Protein AF-0000000077158101 (afdb_homodimer)

Sequence (162 aa):
MEWLLEWFENNSDLKSNEILSSLNEDFLIKGWIDSFTFINLITEIEEKYKISFNTDELQNEKFATLDGLANIIGDRIEKNLMEWLLEWFENNSDLKSNEILSSLNEDFLIKGWIDSFTFINLITEIEEKYKISFNTDELQNEKFATLDGLANIIGDRIEKNL

pLDDT: mean 94.63, std 4.54, range [68.75, 97.75]

Structure (mmCIF, N/CA/C/O backbone):
data_AF-0000000077158101-model_v1
#
loop_
_entity.id
_entity.type
_entity.pdbx_description
1 polymer 'Uncharacterized protein'
#
loop_
_atom_site.group_PDB
_atom_site.id
_atom_site.type_symbol
_atom_site.label_atom_id
_atom_site.label_alt_id
_atom_site.label_comp_id
_atom_site.label_asym_id
_atom_site.label_entity_id
_atom_site.label_seq_id
_atom_site.pdbx_PDB_ins_code
_atom_site.Cartn_x
_atom_site.Cartn_y
_atom_site.Cartn_z
_atom_site.occupancy
_atom_site.B_iso_or_equiv
_atom_site.auth_seq_id
_atom_site.auth_comp_id
_atom_site.auth_asym_id
_atom_site.auth_atom_id
_atom_site.pdbx_PDB_model_num
ATOM 1 N N . MET A 1 1 ? 1.865 -17.031 -14.875 1 69.31 1 MET A N 1
ATOM 2 C CA . MET A 1 1 ? 2.375 -17.031 -13.508 1 69.31 1 MET A CA 1
ATOM 3 C C . MET A 1 1 ? 1.41 -17.75 -12.57 1 69.31 1 MET A C 1
ATOM 5 O O . MET A 1 1 ? 0.565 -17.109 -11.938 1 69.31 1 MET A O 1
ATOM 9 N N . GLU A 1 2 ? 1.536 -19.078 -12.453 1 86.44 2 GLU A N 1
ATOM 10 C CA . GLU A 1 2 ? 0.718 -20.031 -11.711 1 86.44 2 GLU A CA 1
ATOM 11 C C . GLU A 1 2 ? 0.813 -19.797 -10.211 1 86.44 2 GLU A C 1
ATOM 13 O O . GLU A 1 2 ? -0.185 -19.906 -9.492 1 86.44 2 GLU A O 1
ATOM 18 N N . TRP A 1 3 ? 1.917 -19.391 -9.805 1 93.19 3 TRP A N 1
ATOM 19 C CA . TRP A 1 3 ? 2.082 -19.203 -8.367 1 93.19 3 TRP A CA 1
ATOM 20 C C . TRP A 1 3 ? 1.257 -18.016 -7.875 1 93.19 3 TRP A C 1
ATOM 22 O O . TRP A 1 3 ? 0.743 -18.031 -6.754 1 93.19 3 TRP A O 1
ATOM 32 N N . LEU A 1 4 ? 1.14 -16.938 -8.625 1 95.06 4 LEU A N 1
ATOM 33 C CA . LEU A 1 4 ? 0.336 -15.781 -8.273 1 95.06 4 LEU A CA 1
ATOM 34 C C . LEU A 1 4 ? -1.136 -16.156 -8.141 1 95.06 4 LEU A C 1
ATOM 36 O O . LEU A 1 4 ? -1.815 -15.703 -7.215 1 95.06 4 LEU A O 1
ATOM 40 N N . LEU A 1 5 ? -1.593 -17.016 -9.039 1 94.44 5 LEU A N 1
ATOM 41 C CA . LEU A 1 5 ? -2.957 -17.516 -8.969 1 94.44 5 LEU A CA 1
ATOM 42 C C . LEU A 1 5 ? -3.189 -18.281 -7.668 1 94.44 5 LEU A C 1
ATOM 44 O O . LEU A 1 5 ? -4.188 -18.047 -6.98 1 94.44 5 LEU A O 1
ATOM 48 N N . GLU A 1 6 ? -2.314 -19.172 -7.359 1 95.25 6 GLU A N 1
ATOM 49 C CA . GLU A 1 6 ? -2.402 -19.953 -6.129 1 95.25 6 GLU A CA 1
ATOM 50 C C . GLU A 1 6 ? -2.377 -19.062 -4.898 1 95.25 6 GLU A C 1
ATOM 52 O O . GLU A 1 6 ? -3.09 -19.312 -3.926 1 95.25 6 GLU A O 1
ATOM 57 N N . TRP A 1 7 ? -1.545 -18.062 -4.977 1 96.88 7 TRP A N 1
ATOM 58 C CA . TRP A 1 7 ? -1.462 -17.125 -3.861 1 96.88 7 TRP A CA 1
ATOM 59 C C . TRP A 1 7 ? -2.82 -16.484 -3.582 1 96.88 7 TRP A C 1
ATOM 61 O O . TRP A 1 7 ? -3.262 -16.422 -2.432 1 96.88 7 TRP A O 1
ATOM 71 N N . PHE A 1 8 ? -3.471 -16.016 -4.602 1 96.75 8 PHE A N 1
ATOM 72 C CA . PHE A 1 8 ? -4.77 -15.367 -4.43 1 96.75 8 PHE A CA 1
ATOM 73 C C . PHE A 1 8 ? -5.801 -16.359 -3.922 1 96.75 8 PHE A C 1
ATOM 75 O O . PHE A 1 8 ? -6.648 -16.031 -3.096 1 96.75 8 PHE A O 1
ATOM 82 N N . GLU A 1 9 ? -5.742 -17.609 -4.434 1 95.44 9 GLU A N 1
ATOM 83 C CA . GLU A 1 9 ? -6.66 -18.625 -3.945 1 95.44 9 GLU A CA 1
ATOM 84 C C . GLU A 1 9 ? -6.5 -18.844 -2.443 1 95.44 9 GLU A C 1
ATOM 86 O O . GLU A 1 9 ? -7.484 -19.047 -1.731 1 95.44 9 GLU A O 1
ATOM 91 N N . ASN A 1 10 ? -5.293 -18.734 -1.975 1 96.31 10 ASN A N 1
ATOM 92 C CA . ASN A 1 10 ? -4.98 -19 -0.576 1 96.31 10 ASN A CA 1
ATOM 93 C C . ASN A 1 10 ? -5.266 -17.797 0.307 1 96.31 10 ASN A C 1
ATOM 95 O O . ASN A 1 10 ? -5.371 -17.922 1.528 1 96.31 10 ASN A O 1
ATOM 99 N N . ASN A 1 11 ? -5.312 -16.641 -0.331 1 96.56 11 ASN A N 1
ATOM 100 C CA . ASN A 1 11 ? -5.426 -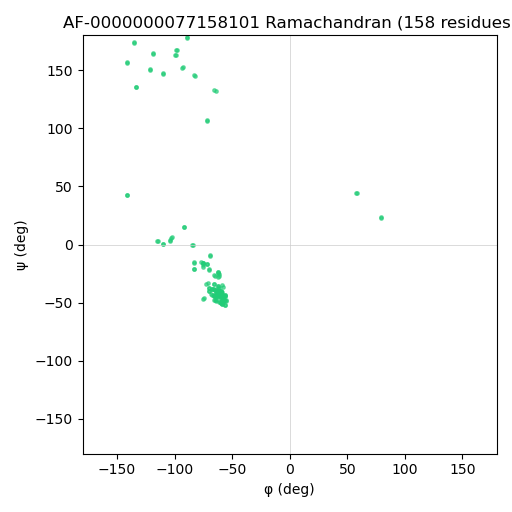15.422 0.471 1 96.56 11 ASN A CA 1
ATOM 101 C C . ASN A 1 11 ? -6.746 -14.703 0.216 1 96.56 11 ASN A C 1
ATOM 103 O O . ASN A 1 11 ? -6.945 -13.578 0.68 1 96.56 11 ASN A O 1
ATOM 107 N N . SER A 1 12 ? -7.559 -15.25 -0.563 1 95.81 12 SER A N 1
ATOM 108 C CA . SER A 1 12 ? -8.906 -14.758 -0.825 1 95.81 12 SER A CA 1
ATOM 109 C C . SER A 1 12 ? -9.93 -15.891 -0.806 1 95.81 12 SER A C 1
ATOM 111 O O . SER A 1 12 ? -9.562 -17.062 -0.631 1 95.81 12 SER A O 1
ATOM 113 N N . ASP A 1 13 ? -11.227 -15.57 -0.903 1 94.94 13 ASP A N 1
ATOM 114 C CA . ASP A 1 13 ? -12.281 -16.578 -0.94 1 94.94 13 ASP A CA 1
ATOM 115 C C . ASP A 1 13 ? -12.609 -16.969 -2.377 1 94.94 13 ASP A C 1
ATOM 117 O O . ASP A 1 13 ? -13.625 -17.625 -2.629 1 94.94 13 ASP A O 1
ATOM 121 N N . LEU A 1 14 ? -11.797 -16.641 -3.264 1 95.38 14 LEU A N 1
ATOM 122 C CA . LEU A 1 14 ? -12.07 -16.875 -4.676 1 95.38 14 LEU A CA 1
ATOM 123 C C . LEU A 1 14 ? -11.484 -18.219 -5.125 1 95.38 14 LEU A C 1
ATOM 125 O O . LEU A 1 14 ? -10.461 -18.656 -4.594 1 95.38 14 LEU A O 1
ATOM 129 N N . LYS A 1 15 ? -12.133 -18.734 -6.129 1 95.5 15 LYS A N 1
ATOM 130 C CA . LYS A 1 15 ? -11.625 -19.938 -6.77 1 95.5 15 LYS A CA 1
ATOM 131 C C . LYS A 1 15 ? -10.859 -19.609 -8.055 1 95.5 15 LYS A C 1
ATOM 133 O O . LYS A 1 15 ? -11.008 -18.516 -8.594 1 95.5 15 LYS A O 1
ATOM 138 N N . SER A 1 16 ? -10.094 -20.578 -8.492 1 93.44 16 SER A N 1
ATOM 139 C CA . SER A 1 16 ? -9.219 -20.375 -9.648 1 93.44 16 SER A CA 1
ATOM 140 C C . SER A 1 16 ? -10.008 -19.922 -10.867 1 93.44 16 SER A C 1
ATOM 142 O O . SER A 1 16 ? -9.578 -19.016 -11.586 1 93.44 16 SER A O 1
ATOM 144 N N . ASN A 1 17 ? -11.125 -20.547 -11.086 1 94.56 17 ASN A N 1
ATOM 145 C CA . ASN A 1 17 ? -11.914 -20.219 -12.258 1 94.56 17 ASN A CA 1
ATOM 146 C C . ASN A 1 17 ? -12.414 -18.781 -12.203 1 94.56 17 ASN A C 1
ATOM 148 O O . ASN A 1 17 ? -12.469 -18.094 -13.227 1 94.56 17 ASN A O 1
ATOM 152 N N . GLU A 1 18 ? -12.812 -18.328 -11.078 1 95.19 18 GLU A N 1
ATOM 153 C CA . GLU A 1 18 ? -13.258 -16.938 -10.898 1 95.19 18 GLU A CA 1
ATOM 154 C C . GLU A 1 18 ? -12.109 -15.961 -11.133 1 95.19 18 GLU A C 1
ATOM 156 O O . GLU A 1 18 ? -12.289 -14.93 -11.781 1 95.19 18 GLU A O 1
ATOM 161 N N . ILE A 1 19 ? -10.984 -16.312 -10.602 1 95.81 19 ILE A N 1
ATOM 162 C CA . ILE A 1 19 ? -9.805 -15.469 -10.742 1 95.81 19 ILE A CA 1
ATOM 163 C C . ILE A 1 19 ? -9.398 -15.391 -12.219 1 95.81 19 ILE A C 1
ATOM 165 O O . ILE A 1 19 ? -9.195 -14.297 -12.75 1 95.81 19 ILE A O 1
ATOM 169 N N . LEU A 1 20 ? -9.336 -16.547 -12.875 1 95.06 20 LEU A N 1
ATOM 170 C CA . LEU A 1 20 ? -8.891 -16.625 -14.266 1 95.06 20 LEU A CA 1
ATOM 171 C C . LEU A 1 20 ? -9.82 -15.836 -15.18 1 95.06 20 LEU A C 1
ATOM 173 O O . LEU A 1 20 ? -9.391 -15.305 -16.203 1 95.06 20 LEU A O 1
ATOM 177 N N . SER A 1 21 ? -11.031 -15.711 -14.805 1 95.56 21 SER A N 1
ATOM 178 C CA . SER A 1 21 ? -12 -14.992 -15.617 1 95.56 21 SER A CA 1
ATOM 179 C C . SER A 1 21 ? -11.93 -13.492 -15.352 1 95.56 21 SER A C 1
ATOM 181 O O . SER A 1 21 ? -12.633 -12.703 -16 1 95.56 21 SER A O 1
ATOM 183 N N . SER A 1 22 ? -11.094 -13.023 -14.5 1 96.25 22 SER A N 1
ATOM 184 C CA . SER A 1 22 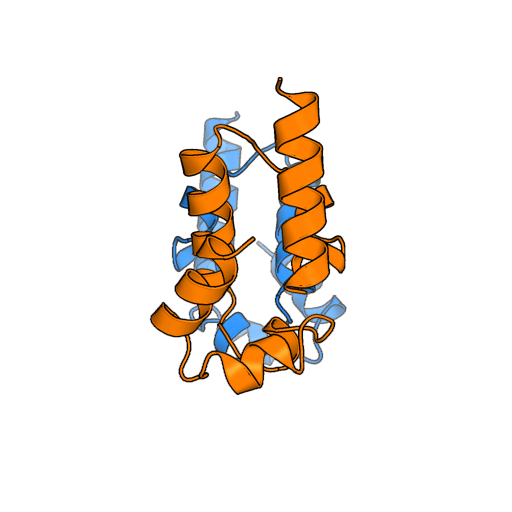? -11.07 -11.625 -14.07 1 96.25 22 SER A CA 1
ATOM 185 C C . SER A 1 22 ? -9.641 -11.133 -13.891 1 96.25 22 SER A C 1
ATOM 187 O O . SER A 1 22 ? -9.344 -10.406 -12.938 1 96.25 22 SER A O 1
ATOM 189 N N . LEU A 1 23 ? -8.781 -11.492 -14.812 1 96.06 23 LEU A N 1
ATOM 190 C CA . LEU A 1 23 ? -7.352 -11.227 -14.672 1 96.06 23 LEU A CA 1
ATOM 191 C C . LEU A 1 23 ? -7.059 -9.742 -14.805 1 96.06 23 LEU A C 1
ATOM 193 O O . LEU A 1 23 ? -6.027 -9.258 -14.336 1 96.06 23 LEU A O 1
ATOM 197 N N . ASN A 1 24 ? -7.91 -9.023 -15.406 1 96.88 24 ASN A N 1
ATOM 198 C CA . ASN A 1 24 ? -7.684 -7.609 -15.664 1 96.88 24 ASN A CA 1
ATOM 199 C C . ASN A 1 24 ? -8.484 -6.73 -14.711 1 96.88 24 ASN A C 1
ATOM 201 O O . ASN A 1 24 ? -8.477 -5.504 -14.828 1 96.88 24 ASN A O 1
ATOM 205 N N . GLU A 1 25 ? -9.172 -7.344 -13.805 1 96.06 25 GLU A N 1
ATOM 206 C CA . GLU A 1 25 ? -9.961 -6.582 -12.844 1 96.06 25 GLU A CA 1
ATOM 207 C C . GLU A 1 25 ? -9.102 -6.09 -11.68 1 96.06 25 GLU A C 1
ATOM 209 O O . GLU A 1 25 ? -8.172 -6.781 -11.258 1 96.06 25 GLU A O 1
ATOM 214 N N . ASP A 1 26 ? -9.43 -4.898 -11.172 1 97 26 ASP A N 1
ATOM 215 C CA . ASP A 1 26 ? -8.766 -4.336 -10 1 97 26 ASP A CA 1
ATOM 216 C C . ASP A 1 26 ? -9.18 -5.082 -8.727 1 97 26 ASP A C 1
ATOM 218 O O . ASP A 1 26 ? -10.273 -4.875 -8.211 1 97 26 ASP A O 1
ATOM 222 N N . PHE A 1 27 ? -8.289 -5.883 -8.188 1 96.88 27 PHE A N 1
ATOM 223 C CA . PHE A 1 27 ? -8.656 -6.766 -7.086 1 96.88 27 PHE A CA 1
ATOM 224 C C . PHE A 1 27 ? -8.797 -5.984 -5.785 1 96.88 27 PHE A C 1
ATOM 226 O O . PHE A 1 27 ? -9.367 -6.48 -4.812 1 96.88 27 PHE A O 1
ATOM 233 N N . LEU A 1 28 ? -8.242 -4.797 -5.688 1 94.81 28 LEU A N 1
ATOM 234 C CA . LEU A 1 28 ? -8.43 -3.953 -4.512 1 94.81 28 LEU A CA 1
ATOM 235 C C . LEU A 1 28 ? -9.82 -3.338 -4.5 1 94.81 28 LEU A C 1
ATOM 237 O O . LEU A 1 28 ? -10.5 -3.346 -3.471 1 94.81 28 LEU A O 1
ATOM 241 N N . ILE A 1 29 ? -10.195 -2.826 -5.621 1 93.44 29 ILE A N 1
ATOM 242 C CA . ILE A 1 29 ? -11.523 -2.229 -5.758 1 93.44 29 ILE A CA 1
ATOM 243 C C . ILE A 1 29 ? -12.594 -3.291 -5.531 1 93.44 29 ILE A C 1
ATOM 245 O O . ILE A 1 29 ? -13.609 -3.029 -4.887 1 93.44 29 ILE A O 1
ATOM 249 N N . LYS A 1 30 ? -12.297 -4.469 -6.016 1 94.12 30 LYS A N 1
ATOM 250 C CA . LYS A 1 30 ? -13.242 -5.57 -5.902 1 94.12 30 LYS A CA 1
ATOM 251 C C . LYS A 1 30 ? -13.273 -6.129 -4.48 1 94.12 30 LYS A C 1
ATOM 253 O O . LYS A 1 30 ? -14.156 -6.914 -4.133 1 94.12 30 LYS A O 1
ATOM 258 N N . GLY A 1 31 ? -12.352 -5.832 -3.754 1 93.75 31 GLY A N 1
ATOM 259 C CA . GLY A 1 31 ? -12.297 -6.305 -2.377 1 93.75 31 GLY A CA 1
ATOM 260 C C . GLY A 1 31 ? -11.812 -7.734 -2.256 1 93.75 31 GLY A C 1
ATOM 261 O O . GLY A 1 31 ? -12.18 -8.445 -1.313 1 93.75 31 GLY A O 1
ATOM 262 N N . TRP A 1 32 ? -11.062 -8.211 -3.27 1 95.69 32 TRP A N 1
ATOM 263 C CA . TRP A 1 32 ? -10.492 -9.555 -3.184 1 95.69 32 TRP A CA 1
ATOM 264 C C . TRP A 1 32 ? -9.578 -9.688 -1.97 1 95.69 32 TRP A C 1
ATOM 266 O O . TRP A 1 32 ? -9.594 -10.703 -1.279 1 95.69 32 TRP A O 1
ATOM 276 N N . ILE A 1 33 ? -8.812 -8.672 -1.731 1 95.56 33 ILE A N 1
ATOM 277 C CA . ILE A 1 33 ? -7.91 -8.586 -0.584 1 95.56 33 ILE A CA 1
ATOM 278 C C . ILE A 1 33 ? -7.91 -7.16 -0.034 1 95.56 33 ILE A C 1
ATOM 280 O O . ILE A 1 33 ? -8.312 -6.223 -0.722 1 95.56 33 ILE A O 1
ATOM 284 N N . ASP A 1 34 ? -7.574 -7.031 1.169 1 93.44 34 ASP A N 1
ATOM 285 C CA . ASP A 1 34 ? -7.508 -5.691 1.745 1 93.44 34 ASP A CA 1
ATOM 286 C C . ASP A 1 34 ? -6.121 -5.078 1.546 1 93.44 34 ASP A C 1
ATOM 288 O O . ASP A 1 34 ? -5.246 -5.695 0.94 1 93.44 34 ASP A O 1
ATOM 292 N N . SER A 1 35 ? -5.957 -3.852 1.997 1 93.44 35 SER A N 1
ATOM 293 C CA . SER A 1 35 ? -4.754 -3.059 1.776 1 93.44 35 SER A CA 1
ATOM 294 C C . SER A 1 35 ? -3.535 -3.713 2.414 1 93.44 35 SER A C 1
ATOM 296 O O . SER A 1 35 ? -2.459 -3.752 1.814 1 93.44 35 SER A O 1
ATOM 298 N N . PHE A 1 36 ? -3.58 -4.281 3.58 1 93.06 36 PHE A N 1
ATOM 299 C CA . PHE A 1 36 ? -2.453 -4.902 4.266 1 93.06 36 PHE A CA 1
ATOM 300 C C . PHE A 1 36 ? -2.033 -6.188 3.566 1 93.06 36 PHE A C 1
ATOM 302 O O . PHE A 1 36 ? -0.84 -6.48 3.455 1 93.06 36 PHE A O 1
ATOM 309 N N . THR A 1 37 ? -3.088 -6.961 3.113 1 96.44 37 THR A N 1
ATOM 310 C CA . THR A 1 37 ? -2.775 -8.18 2.377 1 96.44 37 THR A CA 1
ATOM 311 C C . THR A 1 37 ? -2.029 -7.855 1.086 1 96.44 37 THR A C 1
ATOM 313 O O . THR A 1 37 ? -1.103 -8.57 0.702 1 96.44 37 THR A O 1
ATOM 316 N N . PHE A 1 38 ? -2.49 -6.75 0.42 1 96.56 38 PHE A N 1
ATOM 317 C CA . PHE A 1 38 ? -1.783 -6.281 -0.765 1 96.56 38 PHE A CA 1
ATOM 318 C C . PHE A 1 38 ? -0.323 -5.984 -0.442 1 96.56 38 PHE A C 1
ATOM 320 O O . PHE A 1 38 ? 0.579 -6.441 -1.146 1 96.56 38 PHE A O 1
ATOM 327 N N . ILE A 1 39 ? -0.076 -5.289 0.584 1 95.75 39 ILE A N 1
ATOM 328 C CA . ILE A 1 39 ? 1.284 -4.941 0.982 1 95.75 39 ILE A CA 1
ATOM 329 C C . ILE A 1 39 ? 2.074 -6.215 1.278 1 95.75 39 ILE A C 1
ATOM 331 O O . ILE A 1 39 ? 3.246 -6.324 0.909 1 95.75 39 ILE A O 1
ATOM 335 N N . ASN A 1 40 ? 1.43 -7.18 1.967 1 96.5 40 ASN A N 1
ATOM 336 C CA . ASN A 1 40 ? 2.082 -8.461 2.225 1 96.5 40 A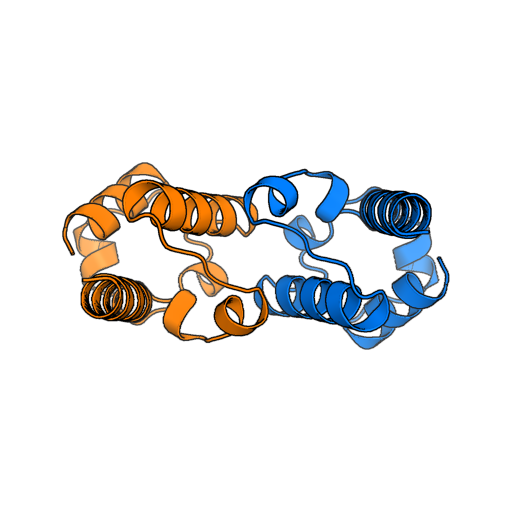SN A CA 1
ATOM 337 C C . ASN A 1 40 ? 2.449 -9.172 0.927 1 96.5 40 ASN A C 1
ATOM 339 O O . ASN A 1 40 ? 3.525 -9.766 0.822 1 96.5 40 ASN A O 1
ATOM 343 N N . LEU A 1 41 ? 1.559 -9.141 0.023 1 97.62 41 LEU A N 1
ATOM 344 C CA . LEU A 1 41 ? 1.83 -9.742 -1.277 1 97.62 41 LEU A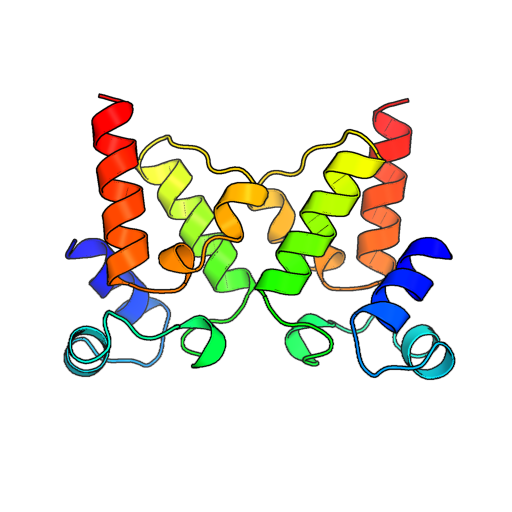 CA 1
ATOM 345 C C . LEU A 1 41 ? 3.08 -9.141 -1.906 1 97.62 41 LEU A C 1
ATOM 347 O O . LEU A 1 41 ? 3.977 -9.867 -2.34 1 97.62 41 LEU A O 1
ATOM 351 N N . ILE A 1 42 ? 3.088 -7.812 -1.959 1 97.62 42 ILE A N 1
ATOM 352 C CA . ILE A 1 42 ? 4.219 -7.113 -2.557 1 97.62 42 ILE A CA 1
ATOM 353 C C . ILE A 1 42 ? 5.504 -7.477 -1.811 1 97.62 42 ILE A C 1
ATOM 355 O O . ILE A 1 42 ? 6.539 -7.73 -2.43 1 97.62 42 ILE A O 1
ATOM 359 N N . THR A 1 43 ? 5.504 -7.527 -0.495 1 97.56 43 THR A N 1
ATOM 360 C CA . THR A 1 43 ? 6.66 -7.883 0.318 1 97.56 43 THR A CA 1
ATOM 361 C C . THR A 1 43 ? 7.145 -9.289 -0.014 1 97.56 43 THR A C 1
ATOM 363 O O . THR A 1 43 ? 8.344 -9.516 -0.168 1 97.56 43 THR A O 1
ATOM 366 N N . GLU A 1 44 ? 6.23 -10.18 -0.13 1 96.88 44 GLU A N 1
ATOM 367 C CA . GLU A 1 44 ? 6.582 -11.555 -0.473 1 96.88 44 GLU A CA 1
ATOM 368 C C . GLU A 1 44 ? 7.223 -11.633 -1.855 1 96.88 44 GLU A C 1
ATOM 370 O O . GLU A 1 44 ? 8.18 -12.383 -2.062 1 96.88 44 GLU A O 1
ATOM 375 N N . ILE A 1 45 ? 6.645 -10.93 -2.756 1 97.44 45 ILE A N 1
ATOM 376 C CA . ILE A 1 45 ? 7.203 -10.891 -4.102 1 97.44 45 ILE A CA 1
ATOM 377 C C . ILE A 1 45 ? 8.633 -10.352 -4.047 1 97.44 45 ILE A C 1
ATOM 379 O O . ILE A 1 45 ? 9.539 -10.922 -4.66 1 97.44 45 ILE A O 1
ATOM 383 N N . GLU A 1 46 ? 8.844 -9.305 -3.354 1 97 46 GLU A N 1
ATOM 384 C CA . GLU A 1 46 ? 10.18 -8.719 -3.205 1 97 46 GLU A CA 1
ATOM 385 C C . GLU A 1 46 ? 11.164 -9.727 -2.625 1 97 46 GLU A C 1
ATOM 387 O O . GLU A 1 46 ? 12.289 -9.852 -3.104 1 97 46 GLU A O 1
ATOM 392 N N . GLU A 1 47 ? 10.719 -10.344 -1.59 1 96.38 47 GLU A N 1
ATOM 393 C CA . GLU A 1 47 ? 11.586 -11.305 -0.913 1 96.38 47 GLU A CA 1
ATOM 394 C C . GLU A 1 47 ? 11.883 -12.508 -1.807 1 96.38 47 GLU A C 1
ATOM 396 O O . GLU A 1 47 ? 13.023 -12.969 -1.879 1 96.38 47 GLU A O 1
ATOM 401 N N . LYS A 1 48 ? 10.883 -12.992 -2.438 1 95.06 48 LYS A N 1
ATOM 402 C CA . LYS A 1 48 ? 10.992 -14.203 -3.244 1 95.06 48 LYS A CA 1
ATOM 403 C C . LYS A 1 48 ? 11.898 -13.977 -4.449 1 95.06 48 LYS A C 1
ATOM 405 O O . LYS A 1 48 ? 12.703 -14.844 -4.793 1 95.06 48 LYS A O 1
ATOM 410 N N . TYR A 1 49 ? 11.844 -12.844 -5.059 1 96.06 49 TYR A N 1
ATOM 411 C CA . TYR A 1 49 ? 12.555 -12.609 -6.312 1 96.06 49 TYR A CA 1
ATOM 412 C C . TYR A 1 49 ? 13.711 -11.641 -6.109 1 96.06 49 TYR A C 1
ATOM 414 O O . TYR A 1 49 ? 14.406 -11.289 -7.066 1 96.06 49 TYR A O 1
ATOM 422 N N . LYS A 1 50 ? 13.891 -11.195 -4.859 1 96.06 50 LYS A N 1
ATOM 423 C CA . LYS A 1 50 ? 14.977 -10.297 -4.488 1 96.06 50 LYS A CA 1
ATOM 424 C C . LYS A 1 50 ? 14.9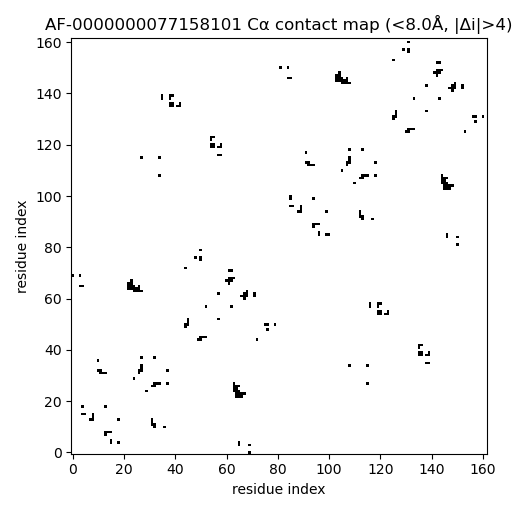38 -9.008 -5.309 1 96.06 50 LYS A C 1
ATOM 426 O O . LYS A 1 50 ? 15.953 -8.562 -5.836 1 96.06 50 LYS A O 1
ATOM 431 N N . ILE A 1 51 ? 13.758 -8.469 -5.453 1 95.75 51 ILE A N 1
ATOM 432 C CA . ILE A 1 51 ? 13.539 -7.188 -6.113 1 95.75 51 ILE A CA 1
ATOM 433 C C . ILE A 1 51 ? 12.922 -6.195 -5.129 1 95.75 51 ILE A C 1
ATOM 435 O O . ILE A 1 51 ? 12.492 -6.582 -4.039 1 95.75 51 ILE A O 1
ATOM 439 N N . SER A 1 52 ? 12.961 -4.934 -5.484 1 94.31 52 SER A N 1
ATOM 440 C CA . SER A 1 52 ? 12.398 -3.877 -4.648 1 94.31 52 SER A CA 1
ATOM 441 C C . SER A 1 52 ? 11.555 -2.908 -5.473 1 94.31 52 SER A C 1
ATOM 443 O O . SER A 1 52 ? 11.945 -2.527 -6.578 1 94.31 52 SER A O 1
ATOM 445 N N . PHE A 1 53 ? 10.461 -2.598 -4.957 1 96.06 53 PHE A N 1
ATOM 446 C CA . PHE A 1 53 ? 9.633 -1.55 -5.539 1 96.06 53 PHE A CA 1
ATOM 447 C C . PHE A 1 53 ? 9.602 -0.321 -4.637 1 96.06 53 PHE A C 1
ATOM 449 O O . PHE A 1 53 ? 9.633 -0.443 -3.41 1 96.06 53 PHE A O 1
ATOM 456 N N . ASN A 1 54 ? 9.508 0.823 -5.25 1 94.31 54 ASN A N 1
ATOM 457 C CA . ASN A 1 54 ? 9.289 2.021 -4.449 1 94.31 54 ASN A CA 1
ATOM 458 C C . ASN A 1 54 ? 7.816 2.424 -4.426 1 94.31 54 ASN A C 1
ATOM 460 O O . ASN A 1 54 ? 7.012 1.88 -5.18 1 94.31 54 ASN A O 1
ATOM 464 N N . THR A 1 55 ? 7.449 3.336 -3.52 1 93.81 55 THR A N 1
ATOM 465 C CA . THR A 1 55 ? 6.051 3.697 -3.309 1 93.81 55 THR A CA 1
ATOM 466 C C . THR A 1 55 ? 5.469 4.367 -4.551 1 93.81 55 THR A C 1
ATOM 468 O O . THR A 1 55 ? 4.277 4.242 -4.832 1 93.81 55 THR A O 1
ATOM 471 N N . ASP A 1 56 ? 6.242 5 -5.355 1 92.69 56 ASP A N 1
ATOM 472 C CA . ASP A 1 56 ? 5.773 5.594 -6.605 1 92.69 56 ASP A CA 1
ATOM 473 C C . ASP A 1 56 ? 5.309 4.516 -7.582 1 92.69 56 ASP A C 1
ATOM 475 O O . ASP A 1 56 ? 4.305 4.688 -8.273 1 92.69 56 ASP A O 1
ATOM 479 N N . GLU A 1 57 ? 6.125 3.477 -7.648 1 94.81 57 GLU A N 1
ATOM 480 C CA . GLU A 1 57 ? 5.781 2.369 -8.531 1 94.81 57 GLU A CA 1
ATOM 481 C C . GLU A 1 57 ? 4.473 1.71 -8.109 1 94.81 57 GLU A C 1
ATOM 483 O O . GLU A 1 57 ? 3.668 1.317 -8.961 1 94.81 57 GLU A O 1
ATOM 488 N N . LEU A 1 58 ? 4.281 1.668 -6.84 1 95.62 58 LEU A N 1
ATOM 489 C CA . LEU A 1 58 ? 3.111 0.98 -6.309 1 95.62 58 LEU A CA 1
ATOM 490 C C . LEU A 1 58 ? 1.832 1.737 -6.648 1 95.62 58 LEU A C 1
ATOM 492 O O . LEU A 1 58 ? 0.73 1.204 -6.496 1 95.62 58 LEU A O 1
ATOM 496 N N . GLN A 1 59 ? 1.935 2.922 -7.168 1 93.5 59 GLN A N 1
ATOM 497 C CA . GLN A 1 59 ? 0.769 3.705 -7.559 1 93.5 59 GLN A CA 1
ATOM 498 C C . GLN A 1 59 ? 0.278 3.305 -8.945 1 93.5 59 GLN A C 1
ATOM 500 O O . GLN A 1 59 ? -0.832 3.666 -9.352 1 93.5 59 GLN A O 1
ATOM 505 N N . ASN A 1 60 ? 1.071 2.609 -9.703 1 95.88 60 ASN A N 1
ATOM 506 C CA . ASN A 1 60 ? 0.687 2.139 -11.031 1 95.88 60 ASN A CA 1
ATOM 507 C C . ASN A 1 60 ? -0.466 1.142 -10.953 1 95.88 60 ASN A C 1
ATOM 509 O O . ASN A 1 60 ? -0.43 0.202 -10.156 1 95.88 60 ASN A O 1
ATOM 513 N N . GLU A 1 61 ? -1.462 1.374 -11.797 1 95.19 61 GLU A N 1
ATOM 514 C CA . GLU A 1 61 ? -2.666 0.55 -11.773 1 95.19 61 GLU A CA 1
ATOM 515 C C . GLU A 1 61 ? -2.344 -0.908 -12.094 1 95.19 61 GLU A C 1
ATOM 517 O O . GLU A 1 61 ? -3.086 -1.812 -11.703 1 95.19 61 GLU A O 1
ATOM 522 N N . LYS A 1 62 ? -1.303 -1.144 -12.773 1 96.69 62 LYS A N 1
ATOM 523 C CA . LYS A 1 62 ? -0.903 -2.498 -13.141 1 96.69 62 LYS A CA 1
ATOM 524 C C . LYS A 1 62 ? -0.605 -3.338 -11.898 1 96.69 62 LYS A C 1
ATOM 526 O O . LYS A 1 62 ? -0.71 -4.566 -11.938 1 96.69 62 LYS A O 1
ATOM 531 N N . PHE A 1 63 ? -0.282 -2.723 -10.797 1 97.75 63 PHE A N 1
ATOM 532 C CA . PHE A 1 63 ? -0.009 -3.453 -9.562 1 97.75 63 PHE A CA 1
ATOM 533 C C . PHE A 1 63 ? -1.295 -4.016 -8.969 1 97.75 63 PHE A C 1
ATOM 535 O O . PHE A 1 63 ? -1.255 -4.91 -8.125 1 97.75 63 PHE A O 1
ATOM 542 N N . ALA A 1 64 ? -2.447 -3.508 -9.414 1 96.94 64 ALA A N 1
ATOM 543 C CA . ALA A 1 64 ? -3.703 -3.875 -8.766 1 96.94 64 ALA A CA 1
ATOM 544 C C . ALA A 1 64 ? -4.473 -4.898 -9.594 1 96.94 64 ALA A C 1
ATOM 546 O O . ALA A 1 64 ? -5.613 -5.234 -9.273 1 96.94 64 ALA A O 1
ATOM 547 N N . THR A 1 65 ? -3.906 -5.398 -10.68 1 97.12 65 THR A N 1
ATOM 548 C CA . THR A 1 65 ? -4.488 -6.48 -11.469 1 97.12 65 THR A CA 1
ATOM 549 C C . THR A 1 65 ? -3.529 -7.668 -11.539 1 9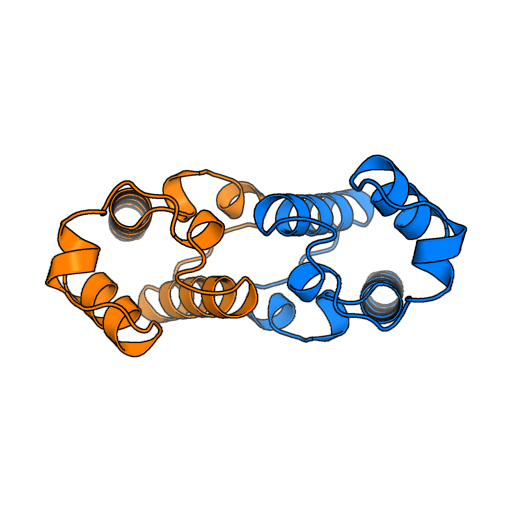7.12 65 THR A C 1
ATOM 551 O O . THR A 1 65 ? -2.311 -7.496 -11.477 1 97.12 65 THR A O 1
ATOM 554 N N . LEU A 1 66 ? -4.207 -8.844 -11.68 1 96.81 66 LEU A N 1
ATOM 555 C CA . LEU A 1 66 ? -3.361 -10.031 -11.688 1 96.81 66 LEU A CA 1
ATOM 556 C C . LEU A 1 66 ? -2.457 -10.047 -12.914 1 96.81 66 LEU A C 1
ATOM 558 O O . LEU A 1 66 ? -1.257 -10.312 -12.805 1 96.81 66 LEU A O 1
ATOM 562 N N . ASP A 1 67 ? -3.021 -9.805 -14.086 1 96.69 67 ASP A N 1
ATOM 563 C CA . ASP A 1 67 ? -2.219 -9.812 -15.305 1 96.69 67 ASP A CA 1
ATOM 564 C C . ASP A 1 67 ? -1.147 -8.727 -15.266 1 96.69 67 ASP A C 1
ATOM 566 O O . ASP A 1 67 ? 0 -8.961 -15.648 1 96.69 67 ASP A O 1
ATOM 570 N N . GLY A 1 68 ? -1.496 -7.523 -14.844 1 97.31 68 GLY A N 1
ATOM 571 C CA . GLY A 1 68 ? -0.532 -6.441 -14.719 1 97.31 68 GLY A CA 1
ATOM 572 C C . GLY A 1 68 ? 0.607 -6.766 -13.773 1 97.31 68 GLY A C 1
ATOM 573 O O . GLY A 1 68 ? 1.777 -6.574 -14.109 1 97.31 68 GLY A O 1
ATOM 574 N N . LEU A 1 69 ? 0.229 -7.211 -12.578 1 97.5 69 LEU A N 1
ATOM 575 C CA . LEU A 1 69 ? 1.228 -7.559 -11.57 1 97.5 69 LEU A CA 1
ATOM 576 C C . LEU A 1 69 ? 2.17 -8.641 -12.094 1 97.5 69 LEU A C 1
ATOM 578 O O . LEU A 1 69 ? 3.387 -8.547 -11.922 1 97.5 69 LEU A O 1
ATOM 582 N N . ALA A 1 70 ? 1.6 -9.633 -12.703 1 96.81 70 ALA A N 1
ATOM 583 C CA . ALA A 1 70 ? 2.41 -10.695 -13.297 1 96.81 70 ALA A CA 1
ATOM 584 C C . ALA A 1 70 ? 3.416 -10.125 -14.289 1 96.81 70 ALA A C 1
ATOM 586 O O . ALA A 1 70 ? 4.582 -10.523 -14.297 1 96.81 70 ALA A O 1
ATOM 587 N N . ASN A 1 71 ? 2.99 -9.234 -15.109 1 96.81 71 ASN A N 1
ATOM 588 C CA . ASN A 1 71 ? 3.859 -8.617 -16.094 1 96.81 71 ASN A CA 1
ATOM 589 C C . ASN A 1 71 ? 4.977 -7.812 -15.445 1 96.81 71 ASN A C 1
ATOM 591 O O . ASN A 1 71 ? 6.129 -7.875 -15.875 1 96.81 71 ASN A O 1
ATOM 595 N N . ILE A 1 72 ? 4.617 -7.059 -14.453 1 97.06 72 ILE A N 1
ATOM 596 C CA . ILE A 1 72 ? 5.602 -6.246 -13.742 1 97.06 72 ILE A CA 1
ATOM 597 C C . ILE A 1 72 ? 6.684 -7.145 -13.148 1 97.06 72 ILE A C 1
ATOM 599 O O . ILE A 1 72 ? 7.875 -6.863 -13.281 1 97.06 72 ILE A O 1
ATOM 603 N N . ILE A 1 73 ? 6.234 -8.18 -12.438 1 96.44 73 ILE A N 1
ATOM 604 C CA . ILE A 1 73 ? 7.164 -9.117 -11.82 1 96.44 73 ILE A CA 1
ATOM 605 C C . ILE A 1 73 ? 8.062 -9.727 -12.891 1 96.44 73 ILE A C 1
ATOM 607 O O . ILE A 1 73 ? 9.289 -9.773 -12.734 1 96.44 73 ILE A O 1
ATOM 611 N N . GLY A 1 74 ? 7.477 -10.188 -13.945 1 95.5 74 GLY A N 1
ATOM 612 C CA . GLY A 1 74 ? 8.25 -10.75 -15.039 1 95.5 74 GLY A CA 1
ATOM 613 C C . GLY A 1 74 ? 9.305 -9.805 -15.578 1 95.5 74 GLY A C 1
ATOM 614 O O . GLY A 1 74 ? 10.461 -10.188 -15.75 1 95.5 74 GLY A O 1
ATOM 615 N N . ASP A 1 75 ? 8.953 -8.617 -15.852 1 95.81 75 ASP A N 1
ATOM 616 C CA . ASP A 1 75 ? 9.859 -7.598 -16.375 1 95.81 75 ASP A CA 1
ATOM 617 C C . ASP A 1 75 ? 11.016 -7.344 -15.406 1 95.81 75 ASP A C 1
ATOM 619 O O . ASP A 1 75 ? 12.164 -7.176 -15.836 1 95.81 75 ASP A O 1
ATOM 623 N N . ARG A 1 76 ? 10.695 -7.305 -14.133 1 95.06 76 ARG A N 1
ATOM 624 C CA . ARG A 1 76 ? 11.711 -7.023 -13.125 1 95.06 76 ARG A CA 1
ATOM 625 C C . ARG A 1 76 ? 12.711 -8.172 -13.016 1 95.06 76 ARG A C 1
ATOM 627 O O . ARG A 1 76 ? 13.914 -7.945 -12.875 1 95.06 76 ARG A O 1
ATOM 634 N N . ILE A 1 77 ? 12.133 -9.367 -13.039 1 93.62 77 ILE A N 1
ATOM 635 C CA . ILE A 1 77 ? 12.984 -10.547 -12.961 1 93.62 77 ILE A CA 1
ATOM 636 C C . ILE A 1 77 ? 13.93 -10.586 -14.164 1 93.62 77 ILE A C 1
ATOM 638 O O . ILE A 1 77 ? 15.117 -10.898 -14.016 1 93.62 77 ILE A O 1
ATOM 642 N N . GLU A 1 78 ? 13.414 -10.234 -15.242 1 91.75 78 GLU A N 1
ATOM 643 C CA . GLU A 1 78 ? 14.234 -10.242 -16.453 1 91.75 78 GLU A CA 1
ATOM 644 C C . GLU A 1 78 ? 15.32 -9.172 -16.391 1 91.75 78 GLU A C 1
ATOM 646 O O . GLU A 1 78 ? 16.438 -9.383 -16.875 1 91.75 78 GLU A O 1
ATOM 651 N N . LYS A 1 79 ? 15.016 -8.047 -15.867 1 89.94 79 LYS A N 1
ATOM 652 C CA . LYS A 1 79 ? 15.977 -6.945 -15.781 1 89.94 79 LYS A CA 1
ATOM 653 C C . LYS A 1 79 ? 17.062 -7.234 -14.75 1 89.94 79 LYS A C 1
ATOM 655 O O . LYS A 1 79 ? 18.188 -6.746 -14.867 1 89.94 79 LYS A O 1
ATOM 660 N N . ASN A 1 80 ? 16.703 -7.953 -13.656 1 84.31 80 ASN A N 1
ATOM 661 C CA . ASN A 1 80 ? 17.672 -8.305 -12.633 1 84.31 80 ASN A CA 1
ATOM 662 C C . ASN A 1 80 ? 18.562 -9.461 -13.078 1 84.31 80 ASN A C 1
ATOM 664 O O . ASN A 1 80 ? 19.562 -9.773 -12.422 1 84.31 80 ASN A O 1
ATOM 668 N N . LEU A 1 81 ? 18.172 -10.094 -14.055 1 70 81 LEU A N 1
ATOM 669 C CA . LEU A 1 81 ? 19.016 -11.133 -14.633 1 70 81 LEU A CA 1
ATOM 670 C C . LEU A 1 81 ? 20.016 -10.531 -15.617 1 70 81 LEU A C 1
ATOM 672 O O . LEU A 1 81 ? 21.172 -10.969 -15.672 1 70 81 LEU A O 1
ATOM 676 N N . MET B 1 1 ? 0.171 17.047 14.836 1 68.75 1 MET B N 1
ATOM 677 C CA . MET B 1 1 ? 0.527 17.141 13.422 1 68.75 1 MET B CA 1
ATOM 678 C C . MET B 1 1 ? -0.649 17.656 12.594 1 68.75 1 MET B C 1
ATOM 680 O O . MET B 1 1 ? -1.43 16.875 12.062 1 68.75 1 MET B O 1
ATOM 684 N N . GLU B 1 2 ? -0.781 18.969 12.477 1 86.06 2 GLU B N 1
ATOM 685 C CA . GLU B 1 2 ? -1.836 19.75 11.836 1 86.06 2 GLU B CA 1
ATOM 686 C C . GLU B 1 2 ? -1.861 19.516 10.328 1 86.06 2 GLU B C 1
ATOM 688 O O . GLU B 1 2 ? -2.934 19.406 9.727 1 86.06 2 GLU B O 1
ATOM 693 N N . TRP B 1 3 ? -0.75 19.312 9.805 1 93 3 TRP B N 1
ATOM 694 C CA . TRP B 1 3 ? -0.712 19.141 8.352 1 93 3 TRP B CA 1
ATOM 695 C C . TRP B 1 3 ? -1.343 17.828 7.941 1 93 3 TRP B C 1
ATOM 697 O O . TRP B 1 3 ? -1.97 17.734 6.883 1 93 3 TRP B O 1
ATOM 707 N N . LEU B 1 4 ? -1.174 16.766 8.688 1 94.94 4 LEU B N 1
ATOM 708 C CA . LEU B 1 4 ? -1.77 15.461 8.414 1 94.94 4 LEU B CA 1
ATOM 709 C C . LEU B 1 4 ? -3.291 15.539 8.445 1 94.94 4 LEU B C 1
ATOM 711 O O . LEU B 1 4 ? -3.967 14.953 7.598 1 94.94 4 LEU B O 1
ATOM 715 N N . LEU B 1 5 ? -3.812 16.297 9.398 1 94.31 5 LEU B N 1
ATOM 716 C CA . LEU B 1 5 ? -5.25 16.531 9.484 1 94.31 5 LEU B CA 1
ATOM 717 C C . LEU B 1 5 ? -5.766 17.219 8.227 1 94.31 5 LEU B C 1
ATOM 719 O O . LEU B 1 5 ? -6.77 16.797 7.648 1 94.31 5 LEU B O 1
ATOM 723 N N . GLU B 1 6 ? -5.102 18.266 7.836 1 95.06 6 GLU B N 1
ATOM 724 C CA . GLU B 1 6 ? -5.469 19.016 6.633 1 95.06 6 GLU B CA 1
ATOM 725 C C . GLU B 1 6 ? -5.406 18.109 5.398 1 95.06 6 GLU B C 1
ATOM 727 O O . GLU B 1 6 ? -6.254 18.219 4.508 1 95.06 6 GLU B O 1
ATOM 732 N N . TRP B 1 7 ? -4.402 17.281 5.363 1 96.81 7 TRP B N 1
ATOM 733 C CA . TRP B 1 7 ? -4.266 16.375 4.238 1 96.81 7 TRP B CA 1
ATOM 734 C C . TRP B 1 7 ? -5.496 15.484 4.102 1 96.81 7 TRP B C 1
ATOM 736 O O . TRP B 1 7 ? -6.043 15.328 3.008 1 96.81 7 TRP B O 1
ATOM 746 N N . PHE B 1 8 ? -5.93 14.906 5.18 1 96.69 8 PHE B N 1
ATOM 747 C CA . PHE B 1 8 ? -7.09 14.023 5.145 1 96.69 8 PHE B CA 1
ATOM 748 C C . PHE B 1 8 ? -8.344 14.797 4.762 1 96.69 8 PHE B C 1
ATOM 750 O O . PHE B 1 8 ? -9.195 14.289 4.031 1 96.69 8 PHE B O 1
ATOM 757 N N . GLU B 1 9 ? -8.469 16.031 5.289 1 95.25 9 GLU B N 1
ATOM 758 C CA . GLU B 1 9 ? -9.609 16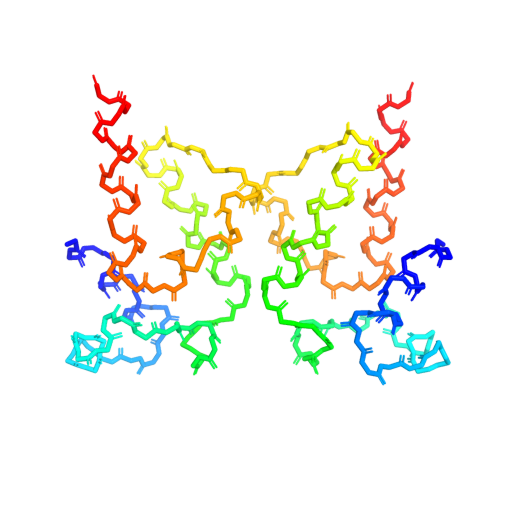.859 4.914 1 95.25 9 GLU B CA 1
ATOM 759 C C . GLU B 1 9 ? -9.664 17.078 3.404 1 95.25 9 GLU B C 1
ATOM 761 O O . GLU B 1 9 ? -10.742 17.094 2.807 1 95.25 9 GLU B O 1
ATOM 766 N N . ASN B 1 10 ? -8.523 17.203 2.809 1 96.19 10 ASN B N 1
ATOM 767 C CA . ASN B 1 10 ? -8.422 17.516 1.387 1 96.19 10 ASN B CA 1
ATOM 768 C C . ASN B 1 10 ? -8.562 16.266 0.526 1 96.19 10 ASN B C 1
ATOM 770 O O . ASN B 1 10 ? -8.852 16.359 -0.668 1 96.19 10 ASN B O 1
ATOM 774 N N . ASN B 1 11 ? -8.305 15.117 1.145 1 96.38 11 ASN B N 1
ATOM 775 C CA . ASN B 1 11 ? -8.273 13.898 0.347 1 96.38 11 ASN B CA 1
ATOM 776 C C . ASN B 1 11 ? -9.398 12.945 0.736 1 96.38 11 ASN B C 1
ATOM 778 O O . ASN B 1 11 ? -9.422 11.797 0.285 1 96.38 11 ASN B O 1
ATOM 782 N N . SER B 1 12 ? -10.203 13.336 1.6 1 95.69 12 SER B N 1
ATOM 783 C CA . SER B 1 12 ? -11.398 12.594 2 1 95.69 12 SER B CA 1
ATOM 784 C C . SER B 1 12 ? -12.609 13.508 2.104 1 95.69 12 SER B C 1
ATOM 786 O O . SER B 1 12 ? -12.5 14.719 1.887 1 95.69 12 SER B O 1
ATOM 788 N N . ASP B 1 13 ? -13.812 12.953 2.35 1 94.75 13 ASP B N 1
ATOM 789 C CA . ASP B 1 13 ? -15.031 13.742 2.512 1 94.75 13 ASP B CA 1
ATOM 790 C C . ASP B 1 13 ? -15.273 14.086 3.982 1 94.75 13 ASP B C 1
ATOM 792 O O . ASP B 1 13 ? -16.359 14.523 4.352 1 94.75 13 ASP B O 1
ATOM 796 N N . LEU B 1 14 ? -14.312 13.93 4.762 1 95.25 14 LEU B N 1
ATOM 797 C CA . LEU B 1 14 ? -14.469 14.125 6.199 1 95.25 14 LEU B CA 1
ATOM 798 C C . LEU B 1 14 ? -14.094 15.547 6.598 1 95.25 14 LEU B C 1
ATOM 800 O O . LEU B 1 14 ? -13.242 16.172 5.957 1 95.25 14 LEU B O 1
ATOM 804 N N . LYS B 1 15 ? -14.727 15.961 7.676 1 95.31 15 LYS B N 1
ATOM 805 C CA . LYS B 1 15 ? -14.383 17.25 8.273 1 95.31 15 LYS B CA 1
ATOM 806 C C . LYS B 1 15 ? -13.438 17.062 9.453 1 95.31 15 LYS B C 1
ATOM 808 O O . LYS B 1 15 ? -13.32 15.969 10 1 95.31 15 LYS B O 1
ATOM 813 N N . SER B 1 16 ? -12.82 18.156 9.82 1 93.12 16 SER B N 1
ATOM 814 C CA . SER B 1 16 ? -11.805 18.141 10.875 1 93.12 16 SER B CA 1
ATOM 815 C C . SER B 1 16 ? -12.359 17.562 12.172 1 93.12 16 SER B C 1
ATOM 817 O O . SER B 1 16 ? -11.695 16.75 12.828 1 93.12 16 SER B O 1
ATOM 819 N N . ASN B 1 17 ? -13.539 17.969 12.5 1 94.25 17 ASN B N 1
ATOM 820 C CA . ASN B 1 17 ? -14.117 17.5 13.75 1 94.25 17 ASN B CA 1
ATOM 821 C C . ASN B 1 17 ? -14.344 15.992 13.742 1 94.25 17 ASN B C 1
ATOM 823 O O . ASN B 1 17 ? -14.148 15.32 14.758 1 94.25 17 ASN B O 1
ATOM 827 N N . GLU B 1 18 ? -14.781 15.469 12.664 1 95.06 18 GLU B N 1
ATOM 828 C CA . GLU B 1 18 ? -14.969 14.023 12.523 1 95.06 18 GLU B CA 1
ATOM 829 C C . GLU B 1 18 ? -13.641 13.281 12.625 1 95.06 18 GLU B C 1
ATOM 831 O O . GLU B 1 18 ? -13.555 12.242 13.273 1 95.06 18 GLU B O 1
ATOM 836 N N . ILE B 1 19 ? -12.664 13.836 11.977 1 95.56 19 ILE B N 1
ATOM 837 C CA . ILE B 1 19 ? -11.336 13.227 11.977 1 95.56 19 ILE B CA 1
ATOM 838 C C . ILE B 1 19 ? -10.766 13.242 13.391 1 95.56 19 ILE B C 1
ATOM 840 O O . ILE B 1 19 ? -10.297 12.211 13.891 1 95.56 19 ILE B O 1
ATOM 844 N N . LEU B 1 20 ? -10.852 14.406 14.047 1 94.88 20 LEU B N 1
ATOM 845 C CA . LEU B 1 20 ? -10.281 14.578 15.383 1 94.88 20 LEU B CA 1
ATOM 846 C C . LEU B 1 20 ? -10.938 13.641 16.375 1 94.88 20 LEU B C 1
ATOM 848 O O . LEU B 1 20 ? -10.305 13.211 17.344 1 94.88 20 LEU B O 1
ATOM 852 N N . SER B 1 21 ? -12.141 13.266 16.141 1 95.44 21 SER B N 1
ATOM 853 C CA . SER B 1 21 ? -12.859 12.383 17.047 1 95.44 21 SER B CA 1
ATOM 854 C C . SER B 1 21 ? -12.539 10.914 16.766 1 95.44 21 SER B C 1
ATOM 856 O O . SER B 1 21 ? -12.984 10.023 17.484 1 95.44 21 SER B O 1
ATOM 858 N N . SER B 1 22 ? -11.734 10.609 15.82 1 96.12 22 SER B N 1
ATOM 859 C CA . SER B 1 22 ? -11.484 9.242 15.383 1 96.12 22 SER B CA 1
ATOM 860 C C . SER B 1 22 ? -10.016 9.023 15.039 1 96.12 22 SER B C 1
ATOM 862 O O . SER B 1 22 ? -9.695 8.359 14.055 1 96.12 22 SER B O 1
ATOM 864 N N . LEU B 1 23 ? -9.141 9.562 15.867 1 95.88 23 LEU B N 1
ATOM 865 C CA . LEU B 1 23 ? -7.711 9.57 15.57 1 95.88 23 LEU B CA 1
ATOM 866 C C . LEU B 1 23 ? -7.129 8.164 15.656 1 95.88 23 LEU B C 1
ATOM 868 O O . LEU B 1 23 ? -6.078 7.887 15.07 1 95.88 23 LEU B O 1
ATOM 872 N N . ASN B 1 24 ? -7.766 7.305 16.328 1 96.75 24 ASN B N 1
ATOM 873 C CA . ASN B 1 24 ? -7.246 5.957 16.547 1 96.75 24 ASN B CA 1
ATOM 874 C C . ASN B 1 24 ? -7.969 4.934 15.672 1 96.75 24 ASN B C 1
ATOM 876 O O . ASN B 1 24 ? -7.711 3.734 15.773 1 96.75 24 ASN B O 1
ATOM 880 N N . GLU B 1 25 ? -8.852 5.398 14.844 1 95.94 25 GLU B N 1
ATOM 881 C CA . GLU B 1 25 ? -9.586 4.492 13.969 1 95.94 25 GLU B CA 1
ATOM 882 C C . GLU B 1 25 ? -8.773 4.164 12.719 1 95.94 25 GLU B C 1
ATOM 884 O O . GLU B 1 25 ? -8.047 5.012 12.203 1 95.94 25 GLU B O 1
ATOM 889 N N . ASP B 1 26 ? -8.93 2.916 12.234 1 97 26 ASP B N 1
ATOM 890 C CA . ASP B 1 26 ? -8.305 2.477 10.992 1 97 26 ASP B CA 1
ATOM 891 C C . ASP B 1 26 ? -8.984 3.117 9.781 1 97 26 ASP B C 1
ATOM 893 O O . ASP B 1 26 ? -10.07 2.697 9.375 1 97 26 ASP B O 1
ATOM 897 N N . PHE B 1 27 ? -8.32 4.082 9.164 1 96.88 27 PHE B N 1
ATOM 898 C CA . PHE B 1 27 ? -8.969 4.871 8.125 1 96.88 27 PHE B CA 1
ATOM 899 C C . PHE B 1 27 ? -9.094 4.07 6.832 1 96.88 27 PHE B C 1
ATOM 901 O O . PHE B 1 27 ? -9.852 4.438 5.934 1 96.88 27 PHE B O 1
ATOM 908 N N . LEU B 1 28 ? -8.344 3.002 6.664 1 94.69 28 LEU B N 1
ATOM 909 C CA . LEU B 1 28 ? -8.492 2.127 5.508 1 94.69 28 LEU B CA 1
ATOM 910 C C . LEU B 1 28 ? -9.734 1.256 5.637 1 94.69 28 LEU B C 1
ATOM 912 O O . LEU B 1 28 ? -10.508 1.126 4.688 1 94.69 28 LEU B O 1
ATOM 916 N N . ILE B 1 29 ? -9.867 0.681 6.785 1 93.44 29 ILE B N 1
ATOM 917 C CA . ILE B 1 29 ? -11.031 -0.158 7.055 1 93.44 29 ILE B CA 1
ATOM 918 C C . ILE B 1 29 ? -12.305 0.679 6.961 1 93.44 29 ILE B C 1
ATOM 920 O O . ILE B 1 29 ? -13.32 0.221 6.426 1 93.44 29 ILE B O 1
ATOM 924 N N . LYS B 1 30 ? -12.188 1.897 7.422 1 94.06 30 LYS B N 1
ATOM 925 C CA . LYS B 1 30 ? -13.336 2.799 7.422 1 94.06 30 LYS B CA 1
ATOM 926 C C . LYS B 1 30 ? -13.617 3.328 6.02 1 94.06 30 LYS B C 1
ATOM 928 O O . LYS B 1 30 ? -14.672 3.922 5.777 1 94.06 30 LYS B O 1
ATOM 933 N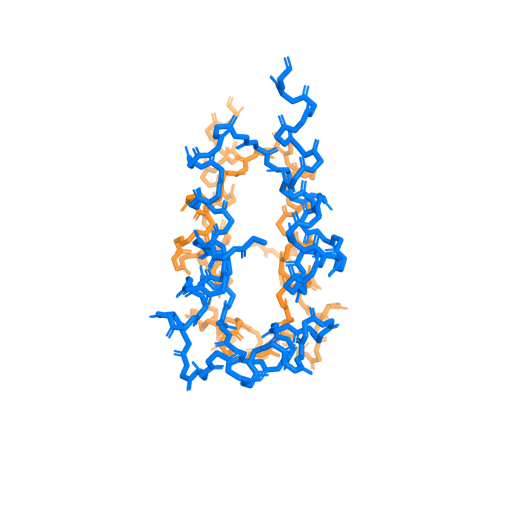 N . GLY B 1 31 ? -12.742 3.201 5.191 1 93.75 31 GLY B N 1
ATOM 934 C CA . GLY B 1 31 ? -12.93 3.658 3.822 1 93.75 31 GLY B CA 1
ATOM 935 C C . GLY B 1 31 ? -12.742 5.156 3.664 1 93.75 31 GLY B C 1
ATOM 936 O O . GLY B 1 31 ? -13.344 5.77 2.775 1 93.75 31 GLY B O 1
ATOM 937 N N . TRP B 1 32 ? -11.992 5.781 4.598 1 95.56 32 TRP B N 1
ATOM 938 C CA . TRP B 1 32 ? -11.711 7.207 4.465 1 95.56 32 TRP B CA 1
ATOM 939 C C . TRP B 1 32 ? -10.977 7.5 3.16 1 95.56 32 TRP B C 1
ATOM 941 O O . TRP B 1 32 ? -11.258 8.492 2.49 1 95.56 32 TRP B O 1
ATOM 951 N N . ILE B 1 33 ? -10.055 6.648 2.83 1 95.5 33 ILE B N 1
ATOM 952 C CA . ILE B 1 33 ? -9.289 6.73 1.591 1 95.5 33 ILE B CA 1
ATOM 953 C C . ILE B 1 33 ? -9.07 5.328 1.025 1 95.5 33 ILE B C 1
ATOM 955 O O . ILE B 1 33 ? -9.211 4.336 1.744 1 95.5 33 ILE B O 1
ATOM 959 N N . ASP B 1 34 ? -8.844 5.254 -0.214 1 93.31 34 ASP B N 1
ATOM 960 C CA . ASP B 1 34 ? -8.586 3.949 -0.812 1 93.31 34 ASP B CA 1
ATOM 961 C C . ASP B 1 34 ? -7.094 3.613 -0.772 1 93.31 34 ASP B C 1
ATOM 963 O O . ASP B 1 34 ? -6.289 4.398 -0.266 1 93.31 34 ASP B O 1
ATOM 967 N N . SER B 1 35 ? -6.758 2.439 -1.251 1 93.44 35 SER B N 1
ATOM 968 C CA . SER B 1 35 ? -5.41 1.892 -1.171 1 93.44 35 SER B CA 1
ATOM 969 C C . SER B 1 35 ? -4.414 2.762 -1.932 1 93.44 35 SER B C 1
ATOM 971 O O . SER B 1 35 ? -3.305 3.012 -1.452 1 93.44 35 SER B O 1
ATOM 973 N N . PHE B 1 36 ? -4.688 3.312 -3.082 1 93 36 PHE B N 1
ATOM 974 C CA . PHE B 1 36 ? -3.783 4.129 -3.879 1 93 36 PHE B CA 1
ATOM 975 C C . PHE B 1 36 ? -3.547 5.48 -3.215 1 93 36 PHE B C 1
ATOM 977 O O . PHE B 1 36 ? -2.428 6 -3.232 1 93 36 PHE B O 1
ATOM 984 N N . THR B 1 37 ? -4.672 6.031 -2.639 1 96.38 37 THR B N 1
ATOM 985 C CA . THR B 1 37 ? -4.523 7.293 -1.925 1 96.38 37 THR B CA 1
ATOM 986 C C . THR B 1 37 ? -3.594 7.133 -0.726 1 96.38 37 THR B C 1
ATOM 988 O O . THR B 1 37 ? -2.787 8.016 -0.434 1 96.38 37 THR B O 1
ATOM 991 N N . PHE B 1 38 ? -3.764 5.965 -0.027 1 96.56 38 PHE B N 1
ATOM 992 C CA . PHE B 1 38 ? -2.854 5.648 1.068 1 96.56 38 PHE B CA 1
ATOM 993 C C . PHE B 1 38 ? -1.409 5.633 0.585 1 96.56 38 PHE B C 1
ATOM 995 O O . PHE B 1 38 ? -0.538 6.258 1.193 1 96.56 38 PHE B O 1
ATOM 1002 N N . ILE B 1 39 ? -1.148 4.992 -0.473 1 95.81 39 ILE B N 1
ATOM 1003 C CA . ILE B 1 39 ? 0.201 4.91 -1.021 1 95.81 39 ILE B CA 1
ATOM 1004 C C . ILE B 1 39 ? 0.697 6.309 -1.383 1 95.81 39 ILE B C 1
ATOM 1006 O O . ILE B 1 39 ? 1.858 6.645 -1.14 1 95.81 39 ILE B O 1
ATOM 1010 N N . ASN B 1 40 ? -0.188 7.129 -1.985 1 96.44 40 ASN B N 1
ATOM 1011 C CA . ASN B 1 40 ? 0.174 8.508 -2.295 1 96.44 40 ASN B CA 1
ATOM 1012 C C . ASN B 1 40 ? 0.538 9.289 -1.035 1 96.44 40 ASN B C 1
ATOM 1014 O O . ASN B 1 40 ? 1.485 10.078 -1.04 1 96.44 40 ASN B O 1
ATOM 1018 N N . LEU B 1 41 ? -0.23 9.094 -0.037 1 97.56 41 LEU B N 1
ATOM 1019 C CA . LEU B 1 41 ? 0.06 9.742 1.236 1 97.56 41 LEU B CA 1
ATOM 1020 C C . LEU B 1 41 ? 1.465 9.391 1.718 1 97.56 41 LEU B C 1
ATOM 1022 O O . LEU B 1 41 ? 2.246 10.281 2.061 1 97.56 41 LEU B O 1
ATOM 1026 N N . ILE B 1 42 ? 1.726 8.086 1.746 1 97.62 42 ILE B N 1
ATOM 1027 C CA . ILE B 1 42 ? 3.029 7.625 2.209 1 97.62 42 ILE B CA 1
ATOM 1028 C C . ILE B 1 42 ? 4.129 8.219 1.332 1 97.62 42 ILE B C 1
ATOM 1030 O O . ILE B 1 42 ? 5.16 8.672 1.838 1 97.62 42 ILE B O 1
ATOM 1034 N N . THR B 1 43 ? 3.98 8.266 0.026 1 97.5 43 THR B N 1
ATOM 1035 C CA . THR B 1 43 ? 4.953 8.828 -0.905 1 97.5 43 THR B CA 1
ATOM 1036 C C . THR B 1 43 ? 5.191 10.305 -0.608 1 97.5 43 THR B C 1
ATOM 1038 O O . THR B 1 43 ? 6.336 10.766 -0.583 1 97.5 43 THR B O 1
ATOM 1041 N N . GLU B 1 44 ? 4.148 11.008 -0.383 1 96.81 44 GLU B N 1
ATOM 1042 C CA . GLU B 1 44 ? 4.266 12.43 -0.061 1 96.81 44 GLU B CA 1
ATOM 1043 C C . GLU B 1 44 ? 5.027 12.641 1.244 1 96.81 44 GLU B C 1
ATOM 1045 O O . GLU B 1 44 ? 5.84 13.562 1.356 1 96.81 44 GLU B O 1
ATOM 1050 N N . ILE B 1 45 ? 4.691 11.844 2.199 1 97.38 45 ILE B N 1
ATOM 1051 C CA . ILE B 1 45 ? 5.398 11.914 3.475 1 97.38 45 ILE B CA 1
ATOM 1052 C C . ILE B 1 45 ? 6.887 11.664 3.258 1 97.38 45 ILE B C 1
ATOM 1054 O O . ILE B 1 45 ? 7.73 12.406 3.775 1 97.38 45 ILE B O 1
ATOM 1058 N N . GLU B 1 46 ? 7.211 10.672 2.529 1 96.94 46 GLU B N 1
ATOM 1059 C CA . GLU B 1 46 ? 8.602 10.352 2.23 1 96.94 46 GLU B CA 1
ATOM 1060 C C . GLU B 1 46 ? 9.305 11.531 1.558 1 96.94 46 GLU B C 1
ATOM 1062 O O . GLU B 1 46 ? 10.438 11.867 1.909 1 96.94 46 GLU B O 1
ATOM 1067 N N . GLU B 1 47 ? 8.656 12.039 0.582 1 96.31 47 GLU B N 1
ATOM 1068 C CA . GLU B 1 47 ? 9.242 13.141 -0.176 1 96.31 47 GLU B CA 1
ATOM 1069 C C . GLU B 1 47 ? 9.406 14.383 0.692 1 96.31 47 GLU B C 1
ATOM 1071 O O . GLU B 1 47 ? 10.438 15.047 0.648 1 96.31 47 GLU B O 1
ATOM 1076 N N . LYS B 1 48 ? 8.391 14.656 1.435 1 94.88 48 LYS B N 1
ATOM 1077 C CA . LYS B 1 48 ? 8.359 15.883 2.236 1 94.88 48 LYS B CA 1
ATOM 1078 C C . LYS B 1 48 ? 9.422 15.844 3.33 1 94.88 48 LYS B C 1
ATOM 1080 O O . LYS B 1 48 ? 10.078 16.859 3.594 1 94.88 48 LYS B O 1
ATOM 1085 N N . TYR B 1 49 ? 9.648 14.727 3.93 1 95.94 49 TYR B N 1
ATOM 1086 C CA . TYR B 1 49 ? 10.523 14.648 5.094 1 95.94 49 TYR B CA 1
ATOM 1087 C C . TYR B 1 49 ? 11.82 13.914 4.758 1 95.94 49 TYR B C 1
ATOM 1089 O O . TYR B 1 49 ? 12.664 13.695 5.629 1 95.94 49 TYR B O 1
ATOM 1097 N N . LYS B 1 50 ? 11.938 13.492 3.492 1 96 50 LYS B N 1
ATOM 1098 C CA . LYS B 1 50 ? 13.133 12.82 2.994 1 96 50 LYS B CA 1
ATOM 1099 C C . LYS B 1 50 ? 13.422 11.555 3.801 1 96 50 LYS B C 1
ATOM 1101 O O . LYS B 1 50 ? 14.562 11.32 4.215 1 96 50 LYS B O 1
ATOM 1106 N N . ILE B 1 51 ? 12.398 10.805 4.055 1 95.62 51 ILE B N 1
ATOM 1107 C CA . ILE B 1 51 ? 12.492 9.516 4.723 1 95.62 51 ILE B CA 1
ATOM 1108 C C . ILE B 1 51 ? 11.977 8.414 3.801 1 95.62 51 ILE B C 1
ATOM 1110 O O . ILE B 1 51 ? 11.359 8.703 2.77 1 95.62 51 ILE B O 1
ATOM 1114 N N . SER B 1 52 ? 12.297 7.184 4.133 1 94.25 52 SER B N 1
ATOM 1115 C CA . SER B 1 52 ? 11.852 6.027 3.355 1 94.25 52 SER B CA 1
ATOM 1116 C C . SER B 1 52 ? 11.312 4.926 4.258 1 94.25 52 SER B C 1
ATOM 1118 O O . SER B 1 52 ? 11.898 4.637 5.309 1 94.25 52 SER B O 1
ATOM 1120 N N . PHE B 1 53 ? 10.242 4.406 3.871 1 96.06 53 PHE B N 1
ATOM 1121 C CA . PHE B 1 53 ? 9.703 3.223 4.531 1 96.06 53 PHE B CA 1
ATOM 1122 C C . PHE B 1 53 ? 9.805 2 3.629 1 96.06 53 PHE B C 1
ATOM 1124 O O . PHE B 1 53 ? 9.688 2.111 2.406 1 96.06 53 PHE B O 1
ATOM 1131 N N . ASN B 1 54 ? 10 0.876 4.234 1 94.38 54 ASN B N 1
ATOM 1132 C CA . ASN B 1 54 ? 9.938 -0.352 3.449 1 94.38 54 ASN B CA 1
ATOM 1133 C C . ASN B 1 54 ? 8.578 -1.032 3.584 1 94.38 54 ASN B C 1
ATOM 1135 O O . ASN B 1 54 ? 7.77 -0.653 4.434 1 94.38 54 ASN B O 1
ATOM 1139 N N . THR B 1 55 ? 8.289 -2.012 2.725 1 93.94 55 THR B N 1
ATOM 1140 C CA . THR B 1 55 ? 6.973 -2.639 2.66 1 93.94 55 THR B CA 1
ATOM 1141 C C . THR B 1 55 ? 6.672 -3.396 3.949 1 93.94 55 THR B C 1
ATOM 1143 O O . THR B 1 55 ? 5.512 -3.51 4.352 1 93.94 55 THR B O 1
ATOM 1146 N N . ASP B 1 56 ? 7.645 -3.854 4.668 1 92.88 56 ASP B N 1
ATOM 1147 C CA . ASP B 1 56 ? 7.438 -4.508 5.957 1 92.88 56 ASP B CA 1
ATOM 1148 C C . ASP B 1 56 ? 6.875 -3.525 6.988 1 92.88 56 ASP B C 1
ATOM 1150 O O . ASP B 1 56 ? 6.004 -3.883 7.777 1 92.88 56 ASP B O 1
ATOM 1154 N N . GLU B 1 57 ? 7.477 -2.352 6.961 1 94.88 57 GLU B N 1
ATOM 1155 C CA . GLU B 1 57 ? 7.023 -1.318 7.887 1 94.88 57 GLU B CA 1
ATOM 1156 C C . GLU B 1 57 ? 5.57 -0.931 7.613 1 94.88 57 GLU B C 1
ATOM 1158 O O . GLU B 1 57 ? 4.801 -0.696 8.547 1 94.88 57 GLU B O 1
ATOM 1163 N N . LEU B 1 58 ? 5.242 -0.939 6.383 1 95.69 58 LEU B N 1
ATOM 1164 C CA . LEU B 1 58 ? 3.91 -0.495 5.98 1 95.69 58 LEU B CA 1
ATOM 1165 C C . LEU B 1 58 ? 2.844 -1.482 6.445 1 95.69 58 LEU B C 1
ATOM 1167 O O . LEU B 1 58 ? 1.651 -1.173 6.418 1 95.69 58 LEU B O 1
ATOM 1171 N N . GLN B 1 59 ? 3.227 -2.621 6.934 1 93.5 59 GLN B N 1
ATOM 1172 C CA . GLN B 1 59 ? 2.281 -3.613 7.438 1 93.5 59 GLN B CA 1
ATOM 1173 C C . GLN B 1 59 ? 1.873 -3.305 8.875 1 93.5 59 GLN B C 1
ATOM 1175 O O . GLN B 1 59 ? 0.909 -3.875 9.391 1 93.5 59 GLN B O 1
ATOM 1180 N N . ASN B 1 60 ? 2.59 -2.451 9.539 1 95.88 60 ASN B N 1
ATOM 1181 C CA . ASN B 1 60 ? 2.268 -2.059 10.906 1 95.88 60 ASN B CA 1
ATOM 1182 C C . ASN B 1 60 ? 0.944 -1.299 10.977 1 95.88 60 ASN B C 1
ATOM 1184 O O . ASN B 1 60 ? 0.709 -0.382 10.188 1 95.88 60 ASN B O 1
ATOM 1188 N N . GLU B 1 61 ? 0.108 -1.706 11.93 1 95.25 61 GLU B N 1
ATOM 1189 C CA . GLU B 1 61 ? -1.226 -1.126 12.055 1 95.25 61 GLU B CA 1
ATOM 1190 C C . GLU B 1 61 ? -1.153 0.37 12.344 1 95.25 61 GLU B C 1
ATOM 1192 O O . GLU B 1 61 ? -2.094 1.111 12.055 1 95.25 61 GLU B O 1
ATOM 1197 N N . LYS B 1 62 ? -0.104 0.809 12.914 1 96.69 62 LYS B N 1
ATOM 1198 C CA . LYS B 1 62 ? 0.069 2.219 13.25 1 96.69 62 LYS B CA 1
ATOM 1199 C C . LYS B 1 62 ? 0.06 3.086 11.992 1 96.69 62 LYS B C 1
ATOM 1201 O O . LYS B 1 62 ? -0.279 4.27 12.055 1 96.69 62 LYS B O 1
ATOM 1206 N N . PHE B 1 63 ? 0.375 2.523 10.859 1 97.75 63 PHE B N 1
ATOM 1207 C CA . PHE B 1 63 ? 0.366 3.281 9.609 1 97.75 63 PHE B CA 1
ATOM 1208 C C . PHE B 1 63 ? -1.061 3.58 9.172 1 97.75 63 PHE B C 1
ATOM 1210 O O . PHE B 1 63 ? -1.286 4.453 8.328 1 97.75 63 PHE B O 1
ATOM 1217 N N . ALA B 1 64 ? -2.039 2.863 9.727 1 96.94 64 ALA B N 1
ATOM 1218 C CA . ALA B 1 64 ? -3.406 2.975 9.219 1 96.94 64 ALA B CA 1
ATOM 1219 C C . ALA B 1 64 ? -4.262 3.844 10.141 1 96.94 64 ALA B C 1
ATOM 1221 O O . ALA B 1 64 ? -5.473 3.959 9.945 1 96.94 64 ALA B O 1
ATOM 1222 N N . THR B 1 65 ? -3.686 4.469 11.164 1 97.06 65 THR B N 1
ATOM 1223 C CA . THR B 1 65 ? -4.367 5.43 12.023 1 97.06 65 THR B CA 1
ATOM 1224 C C . THR B 1 65 ? -3.652 6.777 12 1 97.06 65 THR B C 1
ATOM 1226 O O . THR B 1 65 ? -2.438 6.836 11.805 1 97.06 65 THR B O 1
ATOM 1229 N N . LEU B 1 66 ? -4.531 7.809 12.211 1 96.75 66 LEU B N 1
ATOM 1230 C CA . LEU B 1 66 ? -3.934 9.141 12.148 1 96.75 66 LEU B CA 1
ATOM 1231 C C . LEU B 1 66 ? -2.92 9.336 13.266 1 96.75 66 LEU B C 1
ATOM 1233 O O . LEU B 1 66 ? -1.812 9.828 13.031 1 96.75 66 LEU B O 1
ATOM 1237 N N . ASP B 1 67 ? -3.301 9 14.484 1 96.62 67 ASP B N 1
ATOM 1238 C CA . ASP B 1 67 ? -2.389 9.172 15.617 1 96.62 67 ASP B CA 1
ATOM 1239 C C . ASP B 1 67 ? -1.139 8.312 15.445 1 96.62 67 ASP B C 1
ATOM 1241 O O . ASP B 1 67 ? -0.024 8.773 15.711 1 96.62 67 ASP B O 1
ATOM 1245 N N . GLY B 1 68 ? -1.288 7.055 15.062 1 97.25 68 GLY B N 1
ATOM 1246 C CA . GLY B 1 68 ? -0.152 6.176 14.82 1 97.25 68 GLY B CA 1
ATOM 1247 C C . GLY B 1 68 ? 0.792 6.703 13.758 1 97.25 68 GLY B C 1
ATOM 1248 O O . GLY B 1 68 ? 2.008 6.742 13.961 1 97.25 68 GLY B O 1
ATOM 1249 N N . LEU B 1 69 ? 0.208 7.059 12.617 1 97.44 69 LEU B N 1
ATOM 1250 C CA . LEU B 1 69 ? 1.002 7.582 11.508 1 97.44 69 LEU B CA 1
ATOM 1251 C C . LEU B 1 69 ? 1.771 8.828 11.938 1 97.44 69 LEU B C 1
ATOM 1253 O O . LEU B 1 69 ? 2.957 8.969 11.633 1 97.44 69 LEU B O 1
ATOM 1257 N N . ALA B 1 70 ? 1.098 9.703 12.617 1 96.75 70 ALA B N 1
ATOM 1258 C CA . ALA B 1 70 ? 1.751 10.898 13.125 1 96.75 70 ALA B CA 1
ATOM 1259 C C . ALA B 1 70 ? 2.949 10.547 14 1 96.75 70 ALA B C 1
ATOM 1261 O O . ALA B 1 70 ? 4.012 11.156 13.891 1 96.75 70 ALA B O 1
ATOM 1262 N N . ASN B 1 71 ? 2.785 9.602 14.852 1 96.75 71 ASN B N 1
ATOM 1263 C CA . ASN B 1 71 ? 3.859 9.164 15.734 1 96.75 71 ASN B CA 1
ATOM 1264 C C . ASN B 1 71 ? 5.035 8.586 14.953 1 96.75 71 ASN B C 1
ATOM 1266 O O . ASN B 1 71 ? 6.191 8.875 15.258 1 96.75 71 ASN B O 1
ATOM 1270 N N . ILE B 1 72 ? 4.723 7.766 13.992 1 97 72 ILE B N 1
ATOM 1271 C CA . ILE B 1 72 ? 5.762 7.152 13.18 1 97 72 ILE B CA 1
ATOM 1272 C C . ILE B 1 72 ? 6.578 8.234 12.484 1 97 72 ILE B C 1
ATOM 1274 O O . ILE B 1 72 ? 7.812 8.188 12.484 1 97 72 ILE B O 1
ATOM 1278 N N . ILE B 1 73 ? 5.875 9.164 11.828 1 96.38 73 ILE B N 1
ATOM 1279 C CA . ILE B 1 73 ? 6.531 10.258 11.125 1 96.38 73 ILE B CA 1
ATOM 1280 C C . ILE B 1 73 ? 7.406 11.039 12.102 1 96.38 73 ILE B C 1
ATOM 1282 O O . ILE B 1 73 ? 8.578 11.32 11.812 1 96.38 73 ILE B O 1
ATOM 1286 N N . GLY B 1 74 ? 6.859 11.383 13.219 1 95.44 74 GLY B N 1
ATOM 1287 C CA . GLY B 1 74 ? 7.617 12.102 14.227 1 95.44 74 GLY B CA 1
ATOM 1288 C C . GLY B 1 74 ? 8.891 11.383 14.641 1 95.44 74 GLY B C 1
ATOM 1289 O O . GLY B 1 74 ? 9.961 11.992 14.695 1 95.44 74 GLY B O 1
ATOM 1290 N N . ASP B 1 75 ? 8.812 10.148 14.922 1 95.75 75 ASP B N 1
ATOM 1291 C CA . ASP B 1 75 ? 9.945 9.328 15.336 1 95.75 75 ASP B CA 1
ATOM 1292 C C . ASP B 1 75 ? 11.023 9.297 14.25 1 95.75 75 ASP B C 1
ATOM 1294 O O . ASP B 1 75 ? 12.211 9.359 14.555 1 95.75 75 ASP B O 1
ATOM 1298 N N . ARG B 1 76 ? 10.578 9.18 13.031 1 95 76 ARG B N 1
ATOM 1299 C CA . ARG B 1 76 ? 11.508 9.094 11.914 1 95 76 ARG B CA 1
ATOM 1300 C C . ARG B 1 76 ? 12.258 10.406 11.711 1 95 76 ARG B C 1
ATOM 1302 O O . ARG B 1 76 ? 13.461 10.414 11.445 1 95 76 ARG B O 1
ATOM 1309 N N . ILE B 1 77 ? 11.477 11.477 11.797 1 93.56 77 ILE B N 1
ATOM 1310 C CA . ILE B 1 77 ? 12.07 12.797 11.641 1 93.56 77 ILE B CA 1
ATOM 1311 C C . ILE B 1 77 ? 13.117 13.031 12.734 1 93.56 77 ILE B C 1
ATOM 1313 O O . ILE B 1 77 ? 14.195 13.562 12.469 1 93.56 77 ILE B O 1
ATOM 1317 N N . GLU B 1 78 ? 12.797 12.594 13.867 1 91.75 78 GLU B N 1
ATOM 1318 C CA . GLU B 1 78 ? 13.719 12.766 14.984 1 91.75 78 GLU B CA 1
ATOM 1319 C C . GLU B 1 78 ? 14.977 11.93 14.805 1 91.75 78 GLU B C 1
ATOM 1321 O O . GLU B 1 78 ? 16.078 12.359 15.148 1 91.75 78 GLU B O 1
ATOM 1326 N N . LYS B 1 79 ? 14.852 10.781 14.297 1 90.12 79 LYS B N 1
ATOM 1327 C CA . LYS B 1 79 ? 15.984 9.883 14.102 1 90.12 79 LYS B CA 1
ATOM 1328 C C . LYS B 1 79 ? 16.875 10.367 12.961 1 90.12 79 LYS B C 1
ATOM 1330 O O . LYS B 1 79 ? 18.078 10.109 12.953 1 90.12 79 LYS B O 1
ATOM 1335 N N . ASN B 1 80 ? 16.266 10.977 11.93 1 84.31 80 ASN B N 1
ATOM 1336 C CA . ASN B 1 80 ? 17.031 11.508 10.812 1 84.31 80 ASN B CA 1
ATOM 1337 C C . ASN B 1 80 ? 17.734 12.812 11.18 1 84.31 80 ASN B C 1
ATOM 1339 O O . ASN B 1 80 ? 18.578 13.305 10.43 1 84.31 80 ASN B O 1
ATOM 1343 N N . LEU B 1 81 ? 17.328 13.359 12.188 1 69.94 81 LEU B N 1
ATOM 1344 C CA . LEU B 1 81 ? 18 14.555 12.688 1 69.94 81 LEU B CA 1
ATOM 1345 C C . LEU B 1 81 ? 19.188 14.172 13.562 1 69.94 81 LEU B C 1
ATOM 1347 O O . LEU B 1 81 ? 20.25 14.812 13.5 1 69.94 81 LEU B O 1
#

InterPro domains:
  IPR036736 ACP-like superfamily [G3DSA:1.10.1200.10] (2-76)
  IPR036736 ACP-like superfamily [SSF47336] (22-78)

Secondary structure (DSSP, 8-state):
-HHHHHHHHHHSS--HHHHHTTTTS-TTTTTSS-HHHHHHHHHHHHHHHT----TTGGGSGGGGSHHHHHHHHHHHHHHH-/-HHHHHHHHHHSS--HHHHHTTTTS-TTTTTSS-HHHHHHHHHHHHHHHT----TTGGGSGGGGSHHHHHHHHHHHHHHH-

Nearest PDB structures (foldseek):
  8i32-assembly1_B-2  TM=7.475E-01  e=6.228E-02  Staphylococcus aureus subsp. aureus Mu50
  7thq-assembly1_E  TM=7.603E-01  e=5.848E-02  Prodigiosinella confusarubida
  6cxt-assembly1_A  TM=7.203E-01  e=2.928E-02  Marinomonas mediterranea MMB-1
  2n5i-assembly1_A  TM=7.345E-01  e=1.502E-01  Pseudomonas protegens Pf-5
  5gxt-assembly1_A  TM=7.285E-01  e=2.333E-01  Escherichia coli K-12

Foldseek 3Di:
DVVLLVVLVVQFVDDSVVLVVQQPPQCDVVCRDDPVVLVVVQVCLCVVLVHDDDPVVCVDSLSRGNVSVVVVSVVRSVVVD/DVVLLVLLVVQFVDDSVVLVVFQPPQCDVVCRDDPVVLVVVQVCLCVVLVHDDDPVVCPDSLSRGNVSVVVVSVVRSVVVD

Radius of gyration: 16.88 Å; Cα contacts (8 Å, |Δi|>4): 154; chains: 2; bounding box: 34×40×34 Å

Organism: Nitrosopumilus maritimus (strain SCM1) (NCBI:txid436308)

Solvent-accessible surface area (backbone atoms only — not comparable to full-atom values): 9236 Å² total; per-residue (Å²): 115,67,64,61,54,52,48,47,40,75,65,31,95,51,50,68,69,61,48,69,74,43,34,81,42,51,38,58,84,70,54,54,41,55,66,56,55,50,40,50,50,53,41,49,50,21,65,75,68,72,48,84,81,55,57,72,61,65,58,40,69,44,65,41,15,57,53,38,32,49,49,52,51,49,54,50,54,59,71,76,101,116,68,64,61,55,52,48,47,40,74,66,31,94,51,50,68,70,62,49,69,75,43,34,80,41,49,36,59,84,69,55,55,40,53,64,59,55,50,40,49,50,54,42,49,51,23,65,74,68,72,50,84,81,54,57,74,62,64,58,40,69,42,65,40,14,58,54,38,32,49,49,50,52,52,53,49,54,58,70,75,100